Protein AF-A0A0D8HE03-F1 (afdb_monomer_lite)

Organism: NCBI:txid1280514

pLDDT: mean 80.36, std 10.15, range [59.16, 92.19]

Secondary structure (DSSP, 8-state):
--HHHHHHTT--HHHHHHHHTS-HHHHHHHHHHT-----PPPPPP---GGGGGS--

Sequence (56 aa):
MNLIELRSQGHSYHEISKLAGVSRNTVAKYVRDGAMCETKPPRAPRGSKLRSSIRR

Foldseek 3Di:
DQLLVCVVVVDDLVVSCVVVVHDSVLSVVCNVVVHDDDPDDDDDDDDDCPVVPPPD

Radius of gyration: 17.38 Å; chains: 1; bounding box: 37×46×23 Å

Structure (mmCIF, N/CA/C/O backbone):
data_AF-A0A0D8HE03-F1
#
_entry.id   AF-A0A0D8HE03-F1
#
loop_
_atom_site.group_PDB
_atom_site.id
_atom_site.type_symbol
_atom_site.label_atom_id
_atom_site.label_alt_id
_atom_site.label_comp_id
_atom_site.label_asym_id
_atom_site.label_entity_id
_atom_site.label_seq_id
_atom_site.pdbx_PDB_ins_code
_atom_site.Cartn_x
_atom_site.Cartn_y
_atom_site.Cartn_z
_atom_site.occupancy
_atom_site.B_iso_or_equiv
_atom_site.auth_seq_id
_atom_site.auth_comp_id
_atom_site.auth_asym_id
_atom_site.auth_atom_id
_atom_site.pdbx_PDB_model_num
ATOM 1 N N . MET A 1 1 ? -0.716 2.681 -8.856 1.00 64.12 1 MET A N 1
ATOM 2 C CA . MET A 1 1 ? -1.667 2.466 -7.741 1.00 64.12 1 MET A CA 1
ATOM 3 C C . MET A 1 1 ? -0.940 2.768 -6.440 1.00 64.12 1 MET A C 1
ATOM 5 O O . MET A 1 1 ? 0.143 2.225 -6.241 1.00 64.12 1 MET A O 1
ATOM 9 N N . ASN A 1 2 ? -1.460 3.680 -5.615 1.00 78.56 2 ASN A N 1
ATOM 10 C CA . ASN A 1 2 ? -0.713 4.236 -4.486 1.00 78.56 2 ASN A CA 1
ATOM 11 C C . ASN A 1 2 ? -1.004 3.455 -3.188 1.00 78.56 2 ASN A C 1
ATOM 13 O O . ASN A 1 2 ? -2.093 3.536 -2.625 1.00 78.56 2 ASN A O 1
ATOM 17 N N . LEU A 1 3 ? -0.041 2.653 -2.717 1.00 83.31 3 LEU A N 1
ATOM 18 C CA . LEU A 1 3 ? -0.220 1.795 -1.531 1.00 83.31 3 LEU A CA 1
ATOM 19 C C . LEU A 1 3 ? -0.323 2.602 -0.227 1.00 83.31 3 LEU A C 1
ATOM 21 O O . LEU A 1 3 ? -0.937 2.143 0.736 1.00 83.31 3 LEU A O 1
ATOM 25 N N . ILE A 1 4 ? 0.276 3.795 -0.205 1.00 83.44 4 ILE A N 1
ATOM 26 C CA . ILE A 1 4 ? 0.272 4.700 0.948 1.00 83.44 4 ILE A CA 1
ATOM 27 C C . ILE A 1 4 ? -1.138 5.247 1.192 1.00 83.44 4 ILE A C 1
ATOM 29 O O . ILE A 1 4 ? -1.594 5.271 2.331 1.00 83.44 4 ILE A O 1
ATOM 33 N N . GLU A 1 5 ? -1.855 5.619 0.130 1.00 86.44 5 GLU A N 1
ATOM 34 C CA . GLU A 1 5 ? -3.236 6.109 0.224 1.00 86.44 5 GLU A CA 1
ATOM 35 C C . GLU A 1 5 ? -4.178 5.035 0.765 1.00 86.44 5 GLU A C 1
ATOM 37 O O . GLU A 1 5 ? -4.924 5.298 1.702 1.00 86.44 5 GLU A O 1
ATOM 42 N N . LEU A 1 6 ? -4.081 3.798 0.264 1.00 86.06 6 LEU A N 1
ATOM 43 C CA . LEU A 1 6 ? -4.885 2.688 0.785 1.00 86.06 6 LEU A CA 1
ATOM 44 C C . LEU A 1 6 ? -4.599 2.431 2.270 1.00 86.06 6 LEU A C 1
ATOM 46 O O . LEU A 1 6 ? -5.501 2.099 3.038 1.00 86.06 6 LEU A O 1
ATOM 50 N N . ARG A 1 7 ? -3.341 2.599 2.695 1.00 85.75 7 ARG A N 1
ATOM 51 C CA . ARG A 1 7 ? -2.978 2.466 4.107 1.00 85.75 7 ARG A CA 1
ATOM 52 C C . ARG A 1 7 ? -3.522 3.620 4.952 1.00 85.75 7 ARG A C 1
ATOM 54 O O . ARG A 1 7 ? -3.993 3.367 6.057 1.00 85.75 7 ARG A O 1
ATOM 61 N N . SER A 1 8 ? -3.476 4.843 4.429 1.00 85.75 8 SER A N 1
ATOM 62 C CA . SER A 1 8 ? -4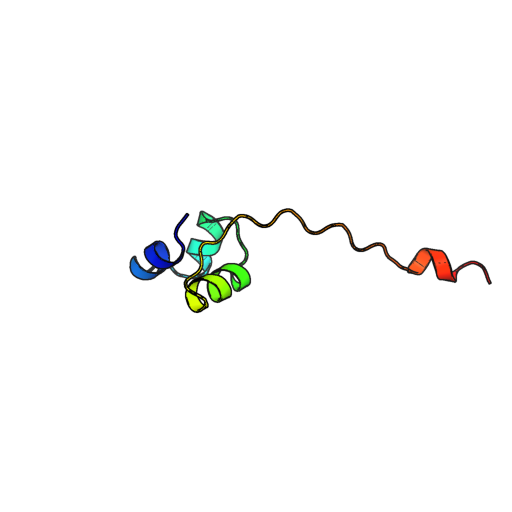.065 6.049 5.029 1.00 85.75 8 SER A CA 1
ATOM 63 C C . SER A 1 8 ? -5.584 5.919 5.205 1.00 85.75 8 SER A C 1
ATOM 65 O O . SER A 1 8 ? -6.119 6.278 6.249 1.00 85.75 8 SER A O 1
ATOM 67 N N . GLN A 1 9 ? -6.265 5.286 4.248 1.00 89.75 9 GLN A N 1
ATOM 68 C CA . GLN A 1 9 ? -7.696 4.958 4.308 1.00 89.75 9 GLN A CA 1
ATOM 69 C C . GLN A 1 9 ? -8.045 3.873 5.344 1.00 89.75 9 GLN A C 1
ATOM 71 O O . GLN A 1 9 ? -9.215 3.553 5.532 1.00 89.75 9 GLN A O 1
ATOM 76 N N . GLY A 1 10 ? -7.049 3.294 6.022 1.00 91.56 10 GLY A N 1
ATOM 77 C CA . GLY A 1 10 ? -7.251 2.291 7.065 1.00 91.56 10 GLY A CA 1
ATOM 78 C C . GLY A 1 10 ? -7.260 0.846 6.569 1.00 91.56 10 GLY A C 1
ATOM 79 O O . GLY A 1 10 ? -7.413 -0.063 7.386 1.00 91.56 10 GLY A O 1
ATOM 80 N N . HIS A 1 11 ? -7.025 0.590 5.277 1.00 90.62 11 HIS A N 1
ATOM 81 C CA . HIS A 1 11 ? -6.959 -0.783 4.787 1.00 90.62 11 HIS A CA 1
ATOM 82 C C . HIS A 1 11 ? -5.794 -1.553 5.422 1.00 90.62 11 HIS A C 1
ATOM 84 O O . HIS A 1 11 ? -4.673 -1.059 5.637 1.00 90.62 11 HIS A O 1
ATOM 90 N N . SER A 1 12 ? -6.058 -2.820 5.718 1.00 92.19 12 SER A N 1
ATOM 91 C CA . SER A 1 12 ? -5.045 -3.758 6.178 1.00 92.19 12 SER A CA 1
ATOM 92 C C . SER A 1 12 ? -4.128 -4.167 5.025 1.00 92.19 12 SER A C 1
ATOM 94 O O . SER A 1 12 ? -4.521 -4.207 3.858 1.00 92.19 12 SER A O 1
ATOM 96 N N . TYR A 1 13 ? -2.906 -4.603 5.339 1.00 90.38 13 TYR A N 1
ATOM 97 C CA . TYR A 1 13 ? -2.004 -5.157 4.321 1.00 90.38 13 TYR A CA 1
ATOM 98 C C . TYR A 1 13 ? -2.593 -6.364 3.578 1.00 90.38 13 TYR A C 1
ATOM 100 O O . TYR A 1 13 ? -2.147 -6.685 2.478 1.00 90.38 13 TYR A O 1
ATOM 108 N N . HIS A 1 14 ? -3.584 -7.049 4.159 1.00 91.31 14 HIS A N 1
ATOM 109 C CA . HIS A 1 14 ? -4.281 -8.133 3.479 1.00 91.31 14 HIS A CA 1
ATOM 110 C C . HIS A 1 14 ? -5.199 -7.642 2.367 1.00 91.31 14 HIS A C 1
ATOM 112 O O . HIS A 1 14 ? -5.160 -8.181 1.265 1.00 91.31 14 HIS A O 1
ATOM 118 N N . GLU A 1 15 ? -6.008 -6.632 2.659 1.00 90.88 15 GLU A N 1
ATOM 119 C CA . GLU A 1 15 ? -6.933 -6.049 1.691 1.00 90.88 15 GLU A CA 1
ATOM 120 C C . GLU A 1 15 ? -6.154 -5.372 0.579 1.00 90.88 15 GLU A C 1
ATOM 122 O O . GLU A 1 15 ? -6.407 -5.636 -0.590 1.00 90.88 15 GLU A O 1
ATOM 127 N N . ILE A 1 16 ? -5.113 -4.618 0.937 1.00 89.69 16 ILE A N 1
ATOM 128 C CA . ILE A 1 16 ? -4.212 -3.986 -0.028 1.00 89.69 16 ILE A CA 1
ATOM 129 C C . ILE A 1 16 ? -3.569 -5.038 -0.940 1.00 89.69 16 ILE A C 1
ATOM 131 O O . ILE A 1 16 ? -3.457 -4.832 -2.143 1.00 89.69 16 ILE A O 1
ATOM 135 N N . SER A 1 17 ? -3.189 -6.193 -0.391 1.00 90.06 17 SER A N 1
ATOM 136 C CA . SER A 1 17 ? -2.656 -7.310 -1.174 1.00 90.06 17 SER A CA 1
ATOM 137 C C . SER A 1 17 ? -3.676 -7.855 -2.180 1.00 90.06 17 SER A C 1
ATOM 139 O O . SER A 1 17 ? -3.307 -8.100 -3.327 1.00 90.06 17 SER A O 1
ATOM 141 N N . LYS A 1 18 ? -4.951 -7.997 -1.789 1.00 89.62 18 LYS A N 1
ATOM 142 C CA . LYS A 1 18 ? -6.024 -8.433 -2.698 1.00 89.62 18 LYS A CA 1
ATOM 143 C C . LYS A 1 18 ? -6.343 -7.384 -3.764 1.00 89.62 18 LYS A C 1
ATOM 145 O O . LYS A 1 18 ? -6.495 -7.742 -4.923 1.00 89.62 18 LYS A O 1
ATOM 150 N N . LEU A 1 19 ? -6.410 -6.112 -3.376 1.00 87.75 19 LEU A N 1
ATOM 151 C CA . LEU A 1 19 ? -6.730 -4.995 -4.266 1.00 87.75 19 LEU A CA 1
ATOM 152 C C . LEU A 1 19 ? -5.624 -4.743 -5.294 1.00 87.75 19 LEU A C 1
ATOM 154 O O . LEU A 1 19 ? -5.909 -4.504 -6.461 1.00 87.75 19 LEU A O 1
ATOM 158 N N . ALA A 1 20 ? -4.363 -4.801 -4.867 1.00 84.25 20 ALA A N 1
ATOM 159 C CA . ALA A 1 20 ? -3.217 -4.505 -5.721 1.00 84.25 20 ALA A CA 1
ATOM 160 C C . ALA A 1 20 ? -2.611 -5.752 -6.395 1.00 84.25 20 ALA A C 1
ATOM 162 O O . ALA A 1 20 ? -1.679 -5.623 -7.185 1.00 84.25 20 ALA A O 1
ATOM 163 N N . GLY A 1 21 ? -3.079 -6.961 -6.067 1.00 84.88 21 GLY A N 1
ATOM 164 C CA . GLY A 1 21 ? -2.568 -8.212 -6.644 1.00 84.88 21 GLY A CA 1
ATOM 165 C C . GLY A 1 21 ? -1.110 -8.531 -6.283 1.00 84.88 21 GLY A C 1
ATOM 166 O O . GLY A 1 21 ? -0.461 -9.341 -6.942 1.00 84.88 21 GLY A O 1
ATOM 167 N N . VAL A 1 22 ? -0.569 -7.900 -5.241 1.00 86.38 22 VAL A N 1
ATOM 168 C CA . VAL A 1 22 ? 0.815 -8.087 -4.783 1.00 86.38 22 VAL A CA 1
ATOM 169 C C . VAL A 1 22 ? 0.859 -8.755 -3.422 1.00 86.38 22 VAL A C 1
ATOM 171 O O . VAL A 1 22 ? -0.052 -8.624 -2.613 1.00 86.38 22 VAL A O 1
ATOM 174 N N . SER A 1 23 ? 1.947 -9.473 -3.138 1.00 88.50 23 SER A N 1
ATOM 175 C CA . SER A 1 23 ? 2.103 -10.157 -1.851 1.00 88.50 23 SER A CA 1
ATOM 176 C C . SER A 1 23 ? 2.086 -9.175 -0.671 1.00 88.50 23 SER A C 1
ATOM 178 O O . SER A 1 23 ? 2.602 -8.062 -0.776 1.00 88.50 23 SER A O 1
ATOM 180 N N . ARG A 1 24 ? 1.583 -9.605 0.494 1.00 89.94 24 ARG A N 1
ATOM 181 C CA . ARG A 1 24 ? 1.633 -8.823 1.749 1.00 89.94 24 ARG A CA 1
ATOM 182 C C . ARG A 1 24 ? 3.035 -8.294 2.073 1.00 89.94 24 ARG A C 1
ATOM 184 O O . ARG A 1 24 ? 3.174 -7.175 2.553 1.00 89.94 24 ARG A O 1
ATOM 191 N N . ASN A 1 25 ? 4.070 -9.086 1.789 1.00 91.38 25 ASN A N 1
ATOM 192 C CA . ASN A 1 25 ? 5.454 -8.700 2.055 1.00 91.38 25 ASN A CA 1
ATOM 193 C C . ASN A 1 25 ? 5.913 -7.571 1.118 1.00 91.38 25 ASN A C 1
ATOM 195 O O . ASN A 1 25 ? 6.611 -6.648 1.529 1.00 91.38 25 ASN A O 1
ATOM 199 N N . THR A 1 26 ? 5.459 -7.620 -0.138 1.00 88.25 26 THR A N 1
ATOM 200 C CA . THR A 1 26 ? 5.634 -6.537 -1.108 1.00 88.25 26 THR A CA 1
ATOM 201 C C . THR A 1 26 ? 4.963 -5.266 -0.593 1.00 88.25 26 THR A C 1
ATOM 203 O O . THR A 1 26 ? 5.631 -4.243 -0.487 1.00 88.25 26 THR A O 1
ATOM 206 N N . VAL A 1 27 ? 3.693 -5.342 -0.183 1.00 89.38 27 VAL A N 1
ATOM 207 C CA . VA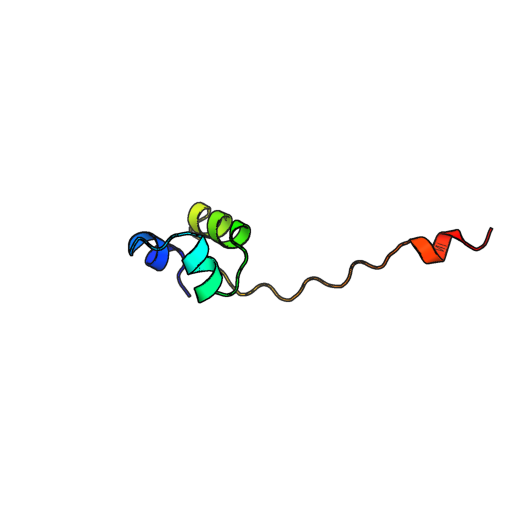L A 1 27 ? 2.960 -4.192 0.375 1.00 89.38 27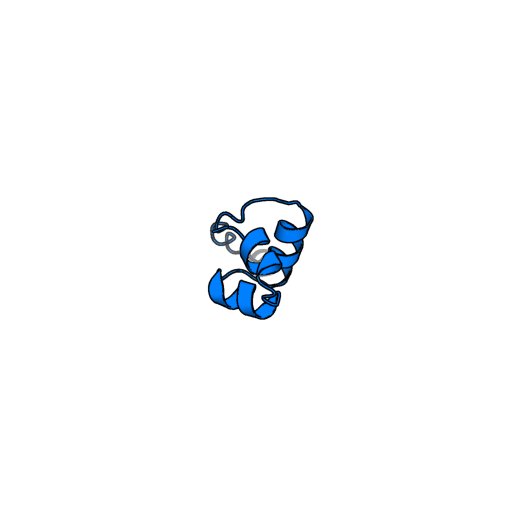 VAL A CA 1
ATOM 208 C C . VAL A 1 27 ? 3.715 -3.573 1.554 1.00 89.38 27 VAL A C 1
ATOM 210 O O . VAL A 1 27 ? 3.976 -2.375 1.543 1.00 89.38 27 VAL A O 1
ATOM 213 N N . ALA A 1 28 ? 4.133 -4.383 2.531 1.00 89.38 28 ALA A N 1
ATOM 214 C CA . ALA A 1 28 ? 4.851 -3.902 3.712 1.00 89.38 28 ALA A CA 1
ATOM 215 C C . ALA A 1 28 ? 6.176 -3.206 3.362 1.00 89.38 28 ALA A C 1
ATOM 217 O O . ALA A 1 28 ? 6.515 -2.191 3.969 1.00 89.38 28 ALA A O 1
ATOM 218 N N . LYS A 1 29 ? 6.912 -3.728 2.370 1.00 87.88 29 LYS A N 1
ATOM 219 C CA . LYS A 1 29 ? 8.136 -3.097 1.870 1.00 87.88 29 LYS A CA 1
ATOM 220 C C . LYS A 1 29 ? 7.842 -1.721 1.267 1.00 87.88 29 LYS A C 1
ATOM 222 O O . LYS A 1 29 ? 8.468 -0.748 1.659 1.00 87.88 29 LYS A O 1
ATOM 227 N N . TYR A 1 30 ? 6.897 -1.637 0.335 1.00 86.81 30 TYR A N 1
ATOM 228 C CA . TYR A 1 30 ? 6.620 -0.392 -0.388 1.00 86.81 30 TYR A CA 1
ATOM 229 C C . TYR A 1 30 ? 5.998 0.692 0.495 1.00 86.81 30 TYR A C 1
ATOM 231 O O . TYR A 1 30 ? 6.345 1.859 0.350 1.00 86.81 30 TYR A O 1
ATOM 239 N N . VAL A 1 31 ? 5.140 0.311 1.447 1.00 86.31 31 VAL A N 1
ATOM 240 C CA . VAL A 1 31 ? 4.609 1.244 2.453 1.00 86.31 31 VAL A CA 1
ATOM 241 C C . VAL A 1 31 ? 5.738 1.811 3.320 1.00 86.31 31 VAL A C 1
ATOM 243 O O . VAL A 1 31 ? 5.711 2.992 3.644 1.00 86.31 31 VAL A O 1
ATOM 246 N N . ARG A 1 32 ? 6.744 0.997 3.671 1.00 85.44 32 ARG A N 1
ATOM 247 C CA . ARG A 1 32 ? 7.911 1.442 4.448 1.00 85.44 32 ARG A CA 1
ATOM 248 C C . ARG A 1 32 ? 8.846 2.343 3.643 1.00 85.44 32 ARG A C 1
ATOM 250 O O . ARG A 1 32 ? 9.285 3.360 4.160 1.00 85.44 32 ARG A O 1
ATOM 257 N N . ASP A 1 33 ? 9.143 1.962 2.405 1.00 85.00 33 ASP A N 1
ATOM 258 C CA . ASP A 1 33 ? 10.080 2.684 1.536 1.00 85.00 33 ASP A CA 1
ATOM 259 C C . ASP A 1 33 ? 9.462 3.968 0.943 1.00 85.00 33 ASP A C 1
ATOM 261 O O . ASP A 1 33 ? 10.153 4.728 0.271 1.00 85.00 33 ASP A O 1
ATOM 265 N N . GLY A 1 34 ? 8.160 4.208 1.147 1.00 79.94 34 GLY A N 1
ATOM 266 C CA . GLY A 1 34 ? 7.440 5.344 0.565 1.00 79.94 34 GLY A CA 1
ATOM 267 C C . GLY A 1 34 ? 7.330 5.284 -0.964 1.00 79.94 34 GLY A C 1
ATOM 268 O O . GLY A 1 34 ? 7.060 6.291 -1.614 1.00 79.94 34 GLY A O 1
ATOM 269 N N . ALA A 1 35 ? 7.574 4.110 -1.551 1.00 72.94 35 ALA A N 1
ATOM 270 C CA . ALA A 1 35 ? 7.738 3.933 -2.986 1.00 72.94 35 ALA A CA 1
ATOM 271 C C . ALA A 1 35 ? 6.461 3.413 -3.663 1.00 72.94 35 ALA A C 1
ATOM 273 O O . ALA A 1 35 ? 5.673 2.654 -3.091 1.00 72.94 35 ALA A O 1
ATOM 274 N N . MET A 1 36 ? 6.295 3.771 -4.936 1.00 68.25 36 MET A N 1
ATOM 275 C CA . MET A 1 36 ? 5.223 3.264 -5.792 1.00 68.25 36 MET A CA 1
ATOM 276 C C . MET A 1 36 ? 5.500 1.801 -6.155 1.00 68.25 36 MET A C 1
ATOM 278 O O . MET A 1 36 ? 6.597 1.442 -6.589 1.00 68.25 36 MET A O 1
ATOM 282 N N . CYS A 1 37 ? 4.504 0.933 -5.976 1.00 65.06 37 CYS A N 1
ATOM 283 C CA . CYS A 1 37 ? 4.613 -0.451 -6.413 1.00 65.06 37 CYS A CA 1
ATOM 284 C C . CYS A 1 37 ? 4.287 -0.539 -7.901 1.00 65.06 37 CYS A C 1
ATOM 286 O O . CYS A 1 37 ? 3.122 -0.603 -8.290 1.00 65.06 37 CYS A O 1
ATOM 288 N N . GLU A 1 38 ? 5.322 -0.580 -8.730 1.00 68.06 38 GLU A N 1
ATOM 289 C CA . GLU A 1 38 ? 5.192 -1.080 -10.092 1.00 68.06 38 GLU A CA 1
ATOM 290 C C . GLU A 1 38 ? 5.066 -2.606 -10.037 1.00 68.06 38 GLU A C 1
ATOM 292 O O . GLU A 1 38 ? 5.777 -3.283 -9.281 1.00 68.06 38 GLU A O 1
ATOM 297 N N . THR A 1 39 ? 4.114 -3.163 -10.786 1.00 65.44 39 THR A N 1
ATOM 298 C CA . THR A 1 39 ? 3.923 -4.612 -10.890 1.00 65.44 39 THR A CA 1
ATOM 299 C C . THR A 1 39 ? 5.210 -5.226 -11.424 1.00 65.44 39 THR A C 1
ATOM 301 O O . THR A 1 39 ? 5.522 -5.096 -12.607 1.00 65.44 39 THR A O 1
ATOM 304 N N . LYS A 1 40 ? 5.994 -5.862 -10.545 1.00 64.06 40 LYS A N 1
ATOM 305 C CA . LYS A 1 40 ? 7.240 -6.507 -10.963 1.00 64.06 40 LYS A CA 1
ATOM 306 C C . LYS A 1 40 ? 6.913 -7.588 -11.991 1.00 64.06 40 LYS A C 1
ATOM 308 O O . LYS A 1 40 ? 6.001 -8.378 -11.733 1.00 64.06 40 LYS A O 1
ATOM 313 N N . PRO A 1 41 ? 7.663 -7.669 -13.102 1.00 66.31 41 PRO A N 1
ATOM 314 C CA . PRO A 1 41 ? 7.502 -8.769 -14.036 1.00 66.31 41 PRO A CA 1
ATOM 315 C C . PRO A 1 41 ? 7.721 -10.107 -13.309 1.00 66.31 41 PRO A C 1
ATOM 317 O O . PRO A 1 41 ? 8.461 -10.159 -12.312 1.00 66.31 41 PRO A O 1
ATOM 320 N N . PRO A 1 42 ? 7.072 -11.192 -13.767 1.00 75.94 42 PRO A N 1
ATOM 321 C CA . PRO A 1 42 ? 7.249 -12.510 -13.177 1.00 75.94 42 PRO A CA 1
ATOM 322 C C . PRO A 1 42 ? 8.736 -12.873 -13.150 1.00 75.94 42 PRO A C 1
ATOM 324 O O . PRO A 1 42 ? 9.477 -12.630 -14.103 1.00 75.94 42 PRO A O 1
ATOM 327 N N . ARG A 1 43 ? 9.194 -13.438 -12.028 1.00 77.44 43 ARG A N 1
ATOM 328 C CA . ARG A 1 43 ? 10.585 -13.887 -11.907 1.00 77.44 43 ARG A CA 1
ATOM 329 C C . ARG A 1 43 ? 10.825 -15.014 -12.906 1.00 77.44 43 ARG A C 1
ATOM 331 O O . ARG A 1 43 ? 10.019 -15.939 -12.979 1.00 77.44 43 ARG A O 1
ATOM 338 N N . ALA A 1 44 ? 11.951 -14.959 -13.616 1.00 81.62 44 ALA A N 1
ATOM 339 C CA . ALA A 1 44 ? 12.369 -16.054 -14.480 1.00 81.62 44 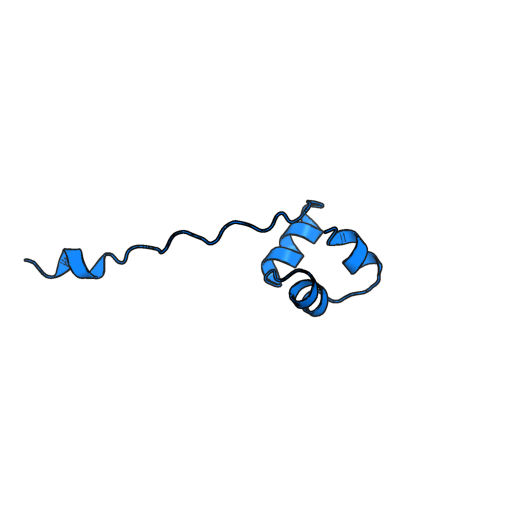ALA A CA 1
ATOM 340 C C . ALA A 1 44 ? 12.425 -17.372 -13.678 1.00 81.62 44 ALA A C 1
ATOM 342 O O . ALA A 1 44 ? 12.847 -17.359 -12.511 1.00 81.62 44 ALA A O 1
ATOM 343 N N . PRO A 1 45 ? 11.998 -18.504 -14.266 1.00 80.38 45 PRO A N 1
ATOM 344 C CA . PRO A 1 45 ? 12.041 -19.787 -13.585 1.00 80.38 45 PRO A CA 1
ATOM 345 C C . PRO A 1 45 ? 13.485 -20.116 -13.205 1.00 80.38 45 PRO A C 1
ATOM 347 O O . PRO A 1 45 ? 14.408 -20.029 -14.016 1.00 80.38 45 PRO A O 1
ATOM 350 N N . ARG A 1 46 ? 13.695 -20.498 -11.943 1.00 82.25 46 ARG A N 1
ATOM 351 C CA . ARG A 1 46 ? 15.014 -20.912 -11.465 1.00 82.25 46 ARG A CA 1
ATOM 352 C C . ARG A 1 46 ? 15.293 -22.309 -12.014 1.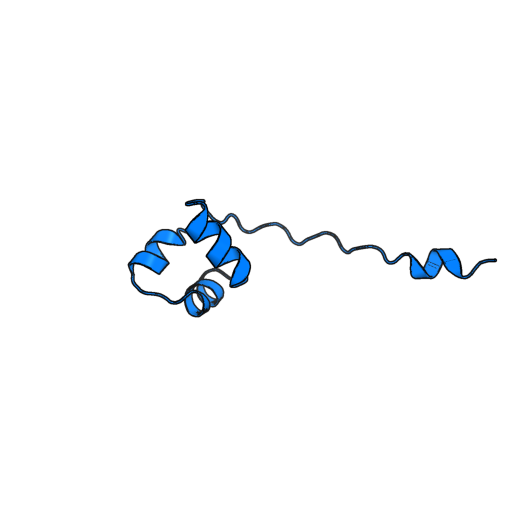00 82.25 46 ARG A C 1
ATOM 354 O O . ARG A 1 46 ? 14.726 -23.283 -11.529 1.00 82.25 46 ARG A O 1
ATOM 361 N N . GLY A 1 47 ? 16.152 -22.406 -13.028 1.00 80.12 47 GLY A N 1
ATOM 362 C CA . GLY A 1 47 ? 16.597 -23.694 -13.55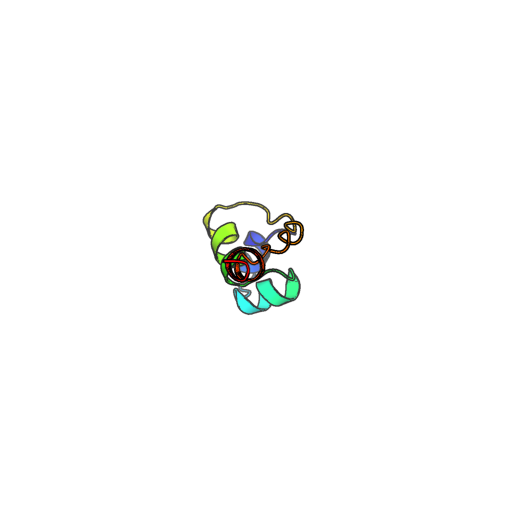9 1.00 80.12 47 GLY A CA 1
ATOM 363 C C . GLY A 1 47 ? 17.175 -24.570 -12.442 1.00 80.12 47 GLY A C 1
ATOM 364 O O . GLY A 1 47 ? 18.063 -24.142 -11.700 1.00 80.12 47 GLY A O 1
ATOM 365 N N . SER A 1 48 ? 16.644 -25.783 -12.281 1.00 79.44 48 SER A N 1
ATOM 366 C CA . SER A 1 48 ? 17.154 -26.736 -11.292 1.00 79.44 48 SER A CA 1
ATOM 367 C C . SER A 1 48 ? 18.472 -27.358 -11.777 1.00 79.44 48 SER A C 1
ATOM 369 O O . SER A 1 48 ? 18.578 -27.778 -12.928 1.00 79.44 48 SER A O 1
ATOM 371 N N . LYS A 1 49 ? 19.481 -27.457 -10.900 1.00 77.44 49 LYS A N 1
ATOM 372 C CA . LYS A 1 49 ? 20.771 -28.113 -11.206 1.00 77.44 49 LYS A CA 1
ATOM 373 C C . LYS A 1 49 ? 20.720 -29.647 -11.092 1.00 77.44 49 LYS A C 1
ATOM 375 O O . LYS A 1 49 ? 21.744 -30.308 -11.243 1.00 77.44 49 LYS A O 1
ATOM 380 N N . LEU A 1 50 ? 19.547 -30.228 -10.823 1.00 74.88 50 LEU A N 1
ATOM 381 C CA . LEU A 1 50 ? 19.412 -31.656 -10.517 1.00 74.88 50 LEU A CA 1
ATOM 382 C C . LEU A 1 50 ? 19.713 -32.550 -11.733 1.00 74.88 50 LEU A C 1
ATOM 384 O O . LEU A 1 50 ? 20.248 -33.642 -11.588 1.00 74.88 50 LEU A O 1
ATOM 388 N N . ARG A 1 51 ? 19.441 -32.072 -12.955 1.00 60.72 51 ARG A N 1
ATOM 389 C CA . ARG A 1 51 ? 19.687 -32.849 -14.182 1.00 60.72 51 ARG A CA 1
ATOM 390 C C . ARG A 1 51 ? 21.166 -32.896 -14.591 1.00 60.72 51 ARG A C 1
ATOM 392 O O . ARG A 1 51 ? 21.572 -33.825 -15.278 1.00 60.72 51 ARG A O 1
ATOM 399 N N . SER A 1 52 ? 21.974 -31.926 -14.154 1.00 61.25 52 SER A N 1
ATOM 400 C CA . SER A 1 52 ? 23.414 -31.853 -14.451 1.00 61.25 52 SER A CA 1
ATOM 401 C C . SER A 1 52 ? 24.283 -32.795 -13.609 1.00 61.25 52 SER A C 1
ATOM 403 O O . SER A 1 52 ? 25.441 -32.993 -13.956 1.00 61.25 52 SER A O 1
ATOM 405 N N . SER A 1 53 ? 23.759 -33.386 -12.528 1.00 62.00 53 SER A N 1
ATOM 406 C CA . SER A 1 53 ? 24.539 -34.236 -11.612 1.00 62.00 53 SER A CA 1
ATOM 407 C C . SER A 1 53 ? 24.383 -35.744 -11.838 1.00 62.00 53 SER A C 1
ATOM 409 O O . SER A 1 53 ? 25.046 -36.512 -11.154 1.00 62.00 53 SER A O 1
ATOM 411 N N . ILE A 1 54 ? 23.515 -36.176 -12.763 1.00 65.81 54 ILE A N 1
ATOM 412 C CA . ILE A 1 54 ? 23.147 -37.596 -12.961 1.00 65.81 54 ILE A CA 1
ATOM 413 C C . ILE A 1 54 ? 24.038 -38.310 -14.004 1.00 65.81 54 ILE A C 1
ATOM 415 O O . ILE A 1 54 ? 23.971 -39.524 -14.144 1.00 65.81 54 ILE A O 1
ATOM 419 N N . ARG A 1 55 ? 24.920 -37.594 -14.717 1.00 59.16 55 ARG A N 1
ATOM 420 C CA . ARG A 1 55 ? 25.948 -38.209 -15.578 1.00 59.16 55 ARG A CA 1
ATOM 421 C C . ARG A 1 55 ? 27.301 -38.171 -14.870 1.00 59.16 55 ARG A C 1
ATOM 423 O O . ARG A 1 55 ? 28.042 -37.204 -15.041 1.00 59.16 55 ARG A O 1
ATOM 430 N N . ARG A 1 56 ? 27.603 -39.178 -14.059 1.00 60.53 56 ARG A N 1
ATOM 431 C CA . ARG A 1 56 ? 28.964 -39.471 -13.608 1.00 60.53 56 ARG A CA 1
ATOM 432 C C . ARG A 1 56 ? 29.182 -40.973 -13.644 1.00 60.53 56 ARG A C 1
ATOM 434 O O . ARG A 1 56 ? 28.197 -41.683 -13.351 1.00 60.53 56 ARG A O 1
#